Protein AF-A0A1X9XKE1-F1 (afdb_monomer)

Radius of gyration: 13.39 Å; Cα contacts (8 Å, |Δi|>4): 82; chains: 1; bounding box: 26×32×36 Å

Nearest PDB structures (foldseek):
  5wk1-assembly1_X  TM=2.688E-01  e=5.378E+00  Pseudoalteromonas phage TW1

Solvent-accessible surface area (backbone atoms only — not comparable to full-atom values): 3672 Å² total; per-residue (Å²): 141,86,80,91,75,75,74,73,64,81,31,64,42,86,84,45,58,70,40,79,36,62,45,88,98,50,93,48,67,40,26,28,34,61,54,61,87,53,90,82,20,61,74,76,66,44,66,47,72,67,74,64,84,86,130

pLDDT: mean 82.98, std 18.56, 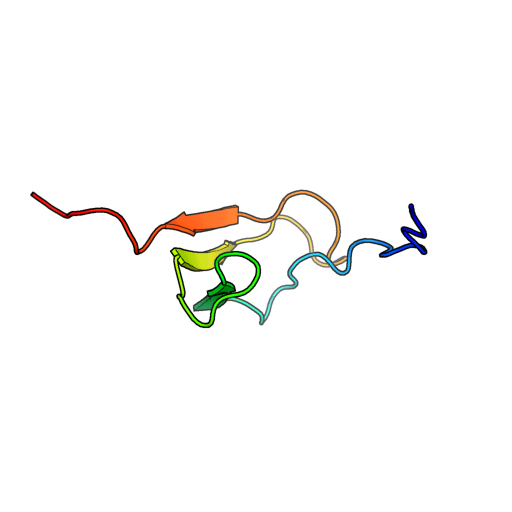range [35.78, 96.94]

Secondary structure (DSSP, 8-state):
----------PPPTT-TT-EEEPTTSS-EEEEEEEES-TTS-S-EEEEE-SS---

Mean predicted aligned error: 7.8 Å

Sequence (55 aa):
IGGHGDQISSGLCFGDSGGPTFFEGTDIVVAVHAFVFNLNCMGVSNHYRVDITTS

Foldseek 3Di:
DDDPPDPPPQADAVVQFQPFDDDPPDPDGFWTFHDDDDHPSDDDTDTGGPPDDDD

Structure (mmCIF, N/CA/C/O backbone):
data_AF-A0A1X9XKE1-F1
#
_entry.id   AF-A0A1X9XKE1-F1
#
loop_
_atom_site.group_PDB
_atom_site.id
_at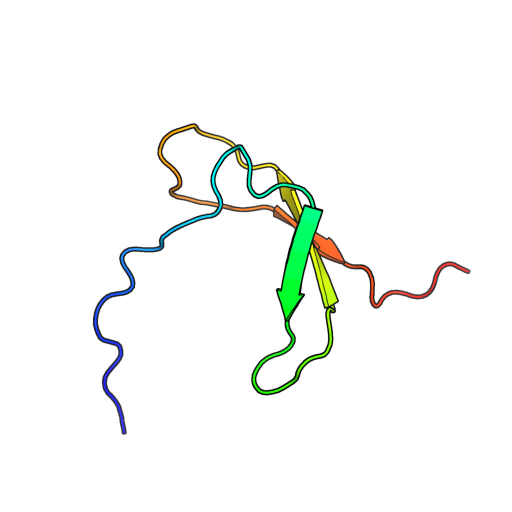om_site.type_symbol
_atom_site.label_atom_id
_atom_site.label_alt_id
_atom_site.label_comp_id
_atom_site.label_asym_id
_atom_site.label_entity_id
_atom_site.label_seq_id
_atom_site.pdbx_PDB_ins_code
_atom_site.Cartn_x
_atom_site.Cartn_y
_atom_site.Cartn_z
_atom_site.occupancy
_atom_site.B_iso_or_equiv
_atom_site.auth_seq_id
_atom_site.auth_comp_id
_atom_site.auth_asym_id
_atom_site.auth_atom_id
_atom_site.pdbx_PDB_model_num
ATOM 1 N N . ILE A 1 1 ? -14.665 -24.354 -4.244 1.00 45.03 1 ILE A N 1
ATOM 2 C CA . ILE A 1 1 ? -13.970 -24.998 -5.386 1.00 45.03 1 ILE A CA 1
ATOM 3 C C . ILE A 1 1 ? -14.343 -24.218 -6.640 1.00 45.03 1 ILE A C 1
ATOM 5 O O . ILE A 1 1 ? -15.483 -24.306 -7.047 1.00 45.03 1 ILE A O 1
ATOM 9 N N . GLY A 1 2 ? -13.557 -23.318 -7.221 1.00 43.62 2 GLY A N 1
ATOM 10 C CA . GLY A 1 2 ? -12.109 -23.127 -7.261 1.00 43.62 2 GLY A CA 1
ATOM 11 C C . GLY A 1 2 ? -11.792 -22.769 -8.719 1.00 43.62 2 GLY A C 1
ATOM 12 O O . GLY A 1 2 ? -12.138 -23.542 -9.605 1.00 43.62 2 GLY A O 1
ATOM 13 N N . GLY A 1 3 ? -11.219 -21.592 -8.968 1.00 35.78 3 GLY A N 1
ATOM 14 C CA . GLY A 1 3 ? -10.957 -21.101 -10.323 1.00 35.78 3 GLY A CA 1
ATOM 15 C C . GLY A 1 3 ? -10.178 -19.791 -10.314 1.00 35.78 3 GLY A C 1
ATOM 16 O O . GLY A 1 3 ? -10.670 -18.773 -10.778 1.00 35.78 3 GLY A O 1
ATOM 17 N N . HIS A 1 4 ? -8.994 -19.833 -9.703 1.00 50.69 4 HIS A N 1
ATOM 18 C CA . HIS A 1 4 ? -7.973 -18.788 -9.679 1.00 50.69 4 HIS A CA 1
ATOM 19 C C . HIS A 1 4 ? -7.422 -18.603 -11.105 1.00 50.69 4 HIS A C 1
ATOM 21 O O . HIS A 1 4 ? -6.431 -19.217 -11.487 1.00 50.69 4 HIS A O 1
ATOM 27 N N . GLY A 1 5 ? -8.158 -17.855 -11.927 1.00 37.50 5 GLY A N 1
ATOM 28 C CA . GLY A 1 5 ? -7.797 -17.533 -13.303 1.00 37.50 5 GLY A CA 1
ATOM 29 C 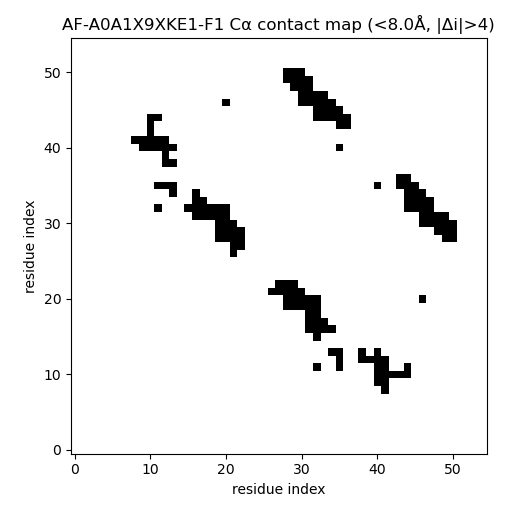C . GLY A 1 5 ? -6.899 -16.308 -13.335 1.00 37.50 5 GLY A C 1
ATOM 30 O O . GLY A 1 5 ? -7.402 -15.194 -13.401 1.00 37.50 5 GLY A O 1
ATOM 31 N N . ASP A 1 6 ? -5.594 -16.550 -13.240 1.00 48.69 6 ASP A N 1
ATOM 32 C CA . ASP A 1 6 ? -4.528 -15.703 -13.781 1.00 48.69 6 ASP A CA 1
ATOM 33 C C . ASP A 1 6 ? -4.726 -14.187 -13.584 1.00 48.69 6 ASP A C 1
ATOM 35 O O . ASP A 1 6 ? -4.826 -13.403 -14.528 1.00 48.69 6 ASP A O 1
ATOM 39 N N . GLN A 1 7 ? -4.715 -13.737 -12.326 1.00 46.81 7 GLN A N 1
ATOM 40 C CA . GLN A 1 7 ? -4.135 -12.425 -12.074 1.00 46.81 7 GLN A CA 1
ATOM 41 C C . GLN A 1 7 ? -2.639 -12.579 -12.349 1.00 46.81 7 GLN A C 1
ATOM 43 O O . GLN A 1 7 ? -1.862 -12.874 -11.440 1.00 46.81 7 GLN A O 1
ATOM 48 N N . ILE A 1 8 ? -2.210 -12.370 -13.597 1.00 42.72 8 ILE A N 1
ATOM 49 C CA . ILE A 1 8 ? -0.893 -11.770 -13.804 1.00 42.72 8 ILE A CA 1
ATOM 50 C C . ILE A 1 8 ? -0.944 -10.540 -12.911 1.00 42.72 8 ILE A C 1
ATOM 52 O O . ILE A 1 8 ? -1.746 -9.651 -13.180 1.00 42.72 8 ILE A O 1
ATOM 56 N N . SER A 1 9 ? -0.244 -10.577 -11.776 1.00 50.22 9 SER A N 1
ATOM 57 C CA . SER A 1 9 ? -0.304 -9.533 -10.760 1.00 50.22 9 SER A CA 1
ATOM 58 C C . SER A 1 9 ? -0.169 -8.187 -11.465 1.00 50.22 9 SER A C 1
ATOM 60 O O . SER A 1 9 ? 0.916 -7.834 -11.923 1.00 50.22 9 SER A O 1
ATOM 62 N N . SER A 1 10 ? -1.281 -7.458 -11.605 1.00 57.69 10 SER A N 1
ATOM 63 C CA . SER A 1 10 ? -1.240 -6.023 -11.822 1.00 57.69 10 SER A CA 1
ATOM 64 C C . SER A 1 10 ? -0.747 -5.485 -10.491 1.00 57.69 10 SER A C 1
ATOM 66 O O . SER A 1 10 ? -1.533 -5.207 -9.583 1.00 57.69 10 SER A O 1
ATOM 68 N N . GLY A 1 11 ? 0.569 -5.532 -10.309 1.00 76.62 11 GLY A N 1
ATOM 69 C CA . GLY A 1 11 ? 1.211 -4.957 -9.152 1.00 76.62 11 GLY A CA 1
ATOM 70 C C . GLY A 1 11 ? 0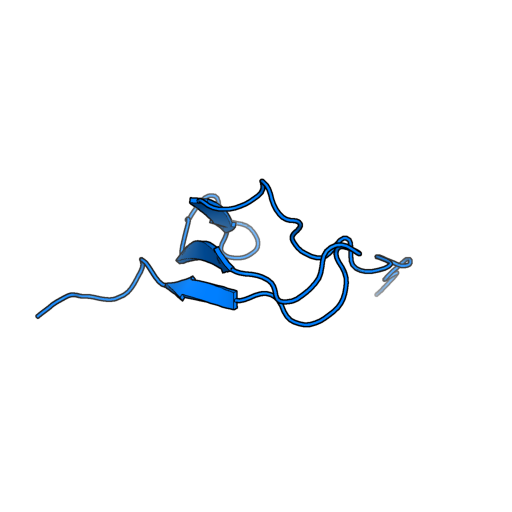.943 -3.462 -9.148 1.00 76.62 11 GLY A C 1
ATOM 71 O O . GLY A 1 11 ? 0.591 -2.863 -10.167 1.00 76.62 11 GLY A O 1
ATOM 72 N N . LEU A 1 12 ? 1.106 -2.859 -7.979 1.00 88.06 12 LEU A N 1
ATOM 73 C CA . LEU A 1 12 ? 1.013 -1.413 -7.869 1.00 88.06 12 LEU A CA 1
ATOM 74 C C . LEU A 1 12 ? 2.052 -0.758 -8.792 1.00 88.06 12 LEU A C 1
ATOM 76 O O . LEU A 1 12 ? 3.200 -1.200 -8.883 1.00 88.06 12 LEU A O 1
ATOM 80 N N . CYS A 1 13 ? 1.637 0.289 -9.488 1.00 91.00 13 CYS A N 1
ATOM 81 C CA . CYS A 1 13 ? 2.480 1.103 -10.345 1.00 91.00 13 CYS A CA 1
ATOM 82 C C . CYS A 1 13 ? 2.865 2.406 -9.637 1.00 91.00 13 CYS A C 1
ATOM 84 O O . CYS A 1 13 ? 2.230 2.862 -8.680 1.00 91.00 13 CYS A O 1
ATOM 86 N N . PHE A 1 14 ? 3.875 3.086 -10.183 1.00 91.62 14 PHE A N 1
ATOM 87 C CA . PHE A 1 14 ? 4.005 4.520 -9.945 1.00 91.62 14 PHE A CA 1
ATOM 88 C C . PHE A 1 14 ? 2.712 5.226 -10.379 1.00 91.62 14 PHE A C 1
ATOM 90 O O . PHE A 1 14 ? 2.239 5.016 -11.493 1.00 91.62 14 PHE A O 1
ATOM 97 N N . GLY A 1 15 ? 2.156 6.059 -9.499 1.00 91.69 15 GLY A N 1
ATOM 98 C CA . GLY A 1 15 ? 0.862 6.722 -9.701 1.00 91.69 15 GLY A CA 1
ATOM 99 C C . GLY A 1 15 ? -0.259 6.183 -8.809 1.00 91.69 15 GLY A C 1
ATOM 100 O O . GLY A 1 15 ? -1.169 6.939 -8.491 1.00 91.69 15 GLY A O 1
ATOM 101 N N . ASP A 1 16 ? -0.144 4.949 -8.306 1.00 91.69 16 ASP A N 1
ATOM 102 C CA . ASP A 1 16 ? -1.132 4.365 -7.382 1.00 91.69 16 ASP A CA 1
ATOM 103 C C . ASP A 1 16 ? -0.917 4.779 -5.917 1.00 91.69 16 ASP A C 1
ATOM 105 O O . ASP A 1 16 ? -1.678 4.374 -5.034 1.00 91.69 16 ASP A O 1
ATOM 109 N N . SER A 1 17 ? 0.140 5.550 -5.639 1.00 94.12 17 SER A N 1
ATOM 110 C CA . SER A 1 17 ? 0.487 6.047 -4.305 1.00 94.12 17 SER A CA 1
ATOM 111 C C . SER A 1 17 ? -0.699 6.750 -3.641 1.00 94.12 17 SER A C 1
ATOM 113 O O . SER A 1 17 ? -1.346 7.607 -4.236 1.00 94.12 17 SER A O 1
ATOM 115 N N . GLY A 1 18 ? -0.970 6.403 -2.382 1.00 95.31 18 GLY A N 1
ATOM 116 C CA . GLY A 1 18 ? -2.123 6.908 -1.631 1.00 95.31 18 GLY A CA 1
ATOM 117 C C . GLY A 1 18 ? -3.441 6.175 -1.908 1.00 95.31 18 GLY A C 1
ATOM 118 O O . GLY A 1 18 ? -4.421 6.431 -1.213 1.00 95.31 18 GLY A O 1
ATOM 119 N N . GLY A 1 19 ? -3.472 5.242 -2.866 1.00 94.75 19 GLY A N 1
ATOM 120 C CA . GLY A 1 19 ? -4.630 4.386 -3.117 1.00 94.75 19 GLY A CA 1
ATOM 121 C C . GLY A 1 19 ? -4.952 3.453 -1.935 1.00 94.75 19 GLY A C 1
ATOM 122 O O . GLY A 1 19 ? -4.048 3.102 -1.167 1.00 94.75 19 GLY A O 1
ATOM 123 N N . PRO A 1 20 ? -6.227 3.057 -1.762 1.00 95.25 20 PRO A N 1
ATOM 124 C CA . PRO A 1 20 ? -6.666 2.265 -0.620 1.00 95.25 20 PRO A CA 1
ATOM 125 C C . PRO A 1 20 ? -6.394 0.768 -0.794 1.00 95.25 20 PRO A C 1
ATOM 127 O O . PRO A 1 20 ? -6.604 0.191 -1.857 1.00 95.25 20 PRO A O 1
ATOM 130 N N . THR A 1 21 ? -6.027 0.111 0.304 1.00 94.12 21 THR A N 1
ATOM 131 C CA . THR A 1 21 ? -6.084 -1.347 0.449 1.00 94.12 21 THR A CA 1
ATOM 132 C C . THR A 1 21 ? -7.243 -1.715 1.366 1.00 94.12 21 THR A C 1
ATOM 134 O O . THR A 1 21 ? -7.257 -1.320 2.536 1.00 94.12 21 THR A O 1
ATOM 137 N N . PHE A 1 22 ? -8.201 -2.478 0.842 1.00 95.00 22 PHE A N 1
ATOM 138 C CA . PHE A 1 22 ? -9.385 -2.915 1.579 1.00 95.00 22 PHE A CA 1
ATOM 139 C C . PHE A 1 22 ? -9.151 -4.232 2.321 1.00 95.00 22 PHE A C 1
ATOM 141 O 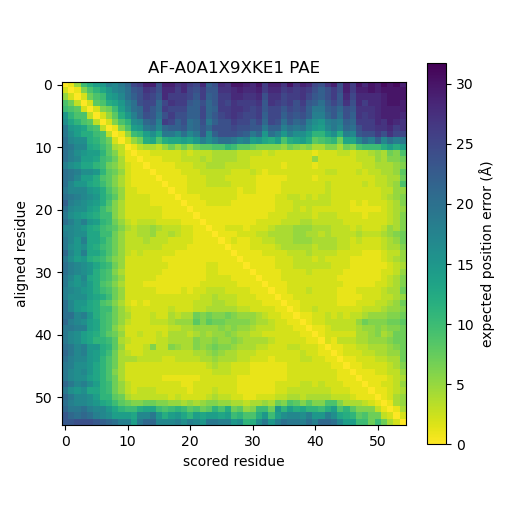O . PHE A 1 22 ? -8.422 -5.105 1.847 1.00 95.00 22 PHE A O 1
ATOM 148 N N . PHE A 1 23 ? -9.791 -4.385 3.479 1.00 93.44 23 PHE A N 1
ATOM 149 C CA . PHE A 1 23 ? -9.934 -5.685 4.122 1.00 93.44 23 PHE A CA 1
ATOM 150 C C . PHE A 1 23 ? -10.938 -6.535 3.336 1.00 93.44 23 PHE A C 1
ATOM 152 O O . PHE A 1 23 ? -12.017 -6.058 2.977 1.00 93.44 23 PHE A O 1
ATOM 159 N N . GLU A 1 24 ? -10.570 -7.783 3.049 1.00 92.31 24 GLU A N 1
ATOM 160 C CA . GLU A 1 24 ? -11.305 -8.661 2.137 1.00 92.31 24 GLU A CA 1
ATOM 161 C C . GLU A 1 24 ? -12.796 -8.766 2.496 1.00 92.31 24 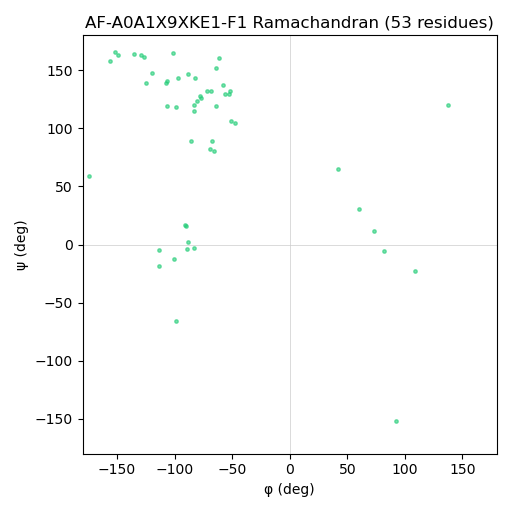GLU A C 1
ATOM 163 O O . GLU A 1 24 ? -13.165 -9.025 3.641 1.00 92.31 24 GLU A O 1
ATOM 168 N N . GLY A 1 25 ? -13.656 -8.559 1.494 1.00 93.50 25 GLY A N 1
ATOM 169 C CA . GLY A 1 25 ? -15.110 -8.641 1.652 1.00 93.50 25 GLY A CA 1
ATOM 170 C C . GLY A 1 25 ? -15.743 -7.475 2.418 1.00 93.50 25 GLY A C 1
ATOM 171 O O . GLY A 1 25 ? -16.913 -7.568 2.785 1.00 93.50 25 GLY A O 1
ATOM 172 N N . THR A 1 26 ? -15.003 -6.392 2.666 1.00 95.81 26 THR A N 1
ATOM 173 C CA . THR A 1 26 ? -15.499 -5.200 3.367 1.00 95.81 26 THR A CA 1
ATOM 174 C C . THR A 1 26 ? -15.063 -3.914 2.668 1.00 95.81 26 THR A C 1
ATOM 176 O O . THR A 1 26 ? -14.091 -3.906 1.918 1.00 95.81 26 THR A O 1
ATOM 179 N N . ASP A 1 27 ? -15.716 -2.805 3.010 1.00 96.25 27 ASP A N 1
ATOM 180 C CA . ASP A 1 27 ? -15.317 -1.460 2.571 1.00 96.25 27 ASP A CA 1
ATOM 181 C C . ASP A 1 27 ? -14.329 -0.785 3.546 1.00 96.25 27 ASP A C 1
ATOM 183 O O . ASP A 1 27 ? -14.130 0.431 3.522 1.00 96.25 27 ASP A O 1
ATOM 187 N N . ILE A 1 28 ? -13.706 -1.558 4.444 1.00 96.75 28 ILE A N 1
ATOM 188 C CA . ILE A 1 28 ? -12.768 -1.039 5.444 1.00 96.75 28 ILE A CA 1
ATOM 189 C C . ILE A 1 28 ? -11.385 -0.882 4.811 1.00 96.75 28 ILE A C 1
ATOM 191 O O . ILE A 1 28 ? -10.774 -1.862 4.386 1.00 96.75 28 ILE A O 1
ATOM 195 N N . VAL A 1 29 ? -10.857 0.344 4.803 1.00 96.06 29 VAL A N 1
ATOM 196 C CA . VAL A 1 29 ? -9.475 0.632 4.392 1.00 96.06 29 VAL A CA 1
ATOM 197 C C . VAL A 1 29 ? -8.522 0.332 5.550 1.00 96.06 29 VAL A C 1
ATOM 199 O O . VAL A 1 29 ? -8.657 0.905 6.628 1.00 96.06 29 VAL A O 1
ATOM 202 N N . VAL A 1 30 ? -7.538 -0.540 5.321 1.00 96.94 30 VAL A N 1
ATOM 203 C CA . VAL A 1 30 ? -6.557 -0.962 6.344 1.00 96.94 30 VAL A CA 1
ATOM 204 C C . VAL A 1 30 ? -5.135 -0.499 6.053 1.00 96.94 30 VAL A C 1
ATOM 206 O O . VAL A 1 30 ? -4.290 -0.459 6.946 1.00 96.94 30 VAL A O 1
ATOM 209 N N . ALA A 1 31 ? -4.843 -0.132 4.808 1.00 96.38 31 ALA A N 1
ATOM 210 C CA . ALA A 1 31 ? -3.548 0.401 4.415 1.00 96.38 31 ALA A CA 1
ATOM 211 C C . ALA A 1 31 ? -3.680 1.345 3.218 1.00 96.38 31 ALA A C 1
ATOM 213 O O . ALA A 1 31 ? -4.691 1.330 2.516 1.00 96.38 31 ALA A O 1
ATOM 214 N N . VAL A 1 32 ? -2.627 2.116 2.964 1.00 96.44 32 VAL A N 1
ATOM 215 C CA . VAL A 1 32 ? -2.470 2.906 1.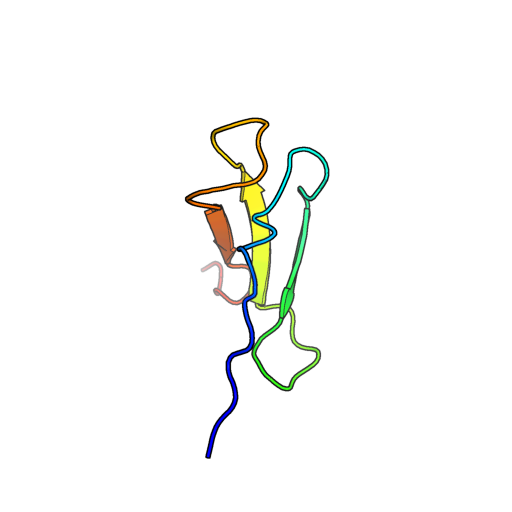738 1.00 96.44 32 VAL A CA 1
ATOM 216 C C . VAL A 1 32 ? -1.226 2.474 0.973 1.00 96.44 32 VAL A C 1
ATOM 218 O O . VAL A 1 32 ? -0.223 2.069 1.567 1.00 96.44 32 VAL A O 1
ATOM 221 N N . HIS A 1 33 ? -1.283 2.559 -0.351 1.00 94.69 33 HIS A N 1
ATOM 222 C CA . HIS A 1 33 ? -0.158 2.258 -1.232 1.00 94.69 33 HIS A CA 1
ATOM 223 C C . HIS A 1 33 ? 0.985 3.246 -0.983 1.00 94.69 33 HIS A C 1
ATOM 225 O O . HIS A 1 33 ? 0.807 4.453 -1.157 1.00 94.69 33 HIS A O 1
ATOM 231 N N . ALA A 1 34 ? 2.154 2.750 -0.574 1.00 94.31 34 ALA A N 1
ATOM 232 C CA . ALA A 1 34 ? 3.273 3.602 -0.183 1.00 94.31 34 ALA A CA 1
ATOM 233 C C . ALA A 1 34 ? 4.284 3.759 -1.325 1.00 94.31 34 ALA A C 1
ATOM 235 O O . ALA A 1 34 ? 4.444 4.850 -1.869 1.00 94.31 34 ALA A O 1
ATOM 236 N N . PHE A 1 35 ? 4.955 2.671 -1.710 1.00 94.00 35 PHE A N 1
ATOM 237 C CA . PHE A 1 35 ? 5.980 2.702 -2.751 1.00 94.00 35 PHE A CA 1
ATOM 238 C C . PHE A 1 35 ? 6.183 1.339 -3.413 1.00 94.00 35 PHE A C 1
ATOM 240 O O . PHE A 1 35 ? 5.909 0.280 -2.838 1.00 94.00 35 PHE A O 1
ATOM 247 N N . VAL A 1 36 ? 6.726 1.398 -4.625 1.00 92.81 36 VAL A N 1
ATOM 248 C CA . VAL A 1 36 ? 7.151 0.255 -5.436 1.00 92.81 36 VAL A CA 1
ATOM 249 C C . VAL A 1 36 ? 8.581 0.471 -5.918 1.00 92.81 36 VAL A C 1
ATOM 251 O O . VAL A 1 36 ? 9.104 1.583 -5.856 1.00 92.81 36 VAL A O 1
ATOM 254 N N . PHE A 1 37 ? 9.237 -0.5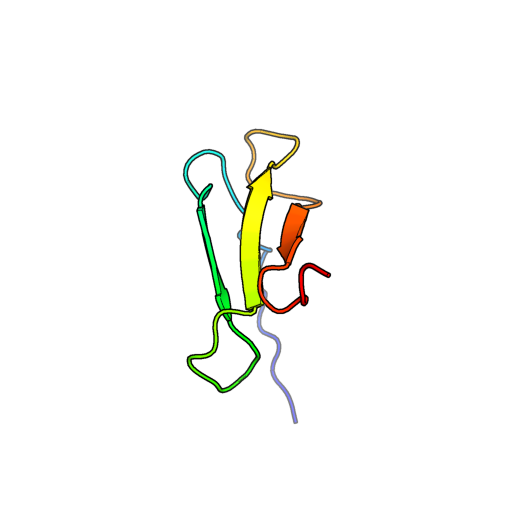97 -6.366 1.00 90.81 37 PHE A N 1
ATOM 255 C CA . PHE A 1 37 ? 10.675 -0.568 -6.662 1.00 90.81 37 PHE A CA 1
ATOM 256 C C . PHE A 1 37 ? 11.024 -0.429 -8.143 1.00 90.81 37 PHE A C 1
ATOM 258 O O . PHE A 1 37 ? 12.186 -0.214 -8.479 1.00 90.81 37 PHE A O 1
ATOM 265 N N . ASN A 1 38 ? 10.061 -0.601 -9.043 1.00 87.19 38 ASN A N 1
ATOM 266 C CA . ASN A 1 38 ? 10.322 -0.627 -10.474 1.00 87.19 38 ASN A CA 1
ATOM 267 C C . ASN A 1 38 ? 9.122 -0.085 -11.261 1.00 87.19 38 ASN A C 1
ATOM 269 O O . ASN A 1 38 ? 8.015 0.039 -10.742 1.00 87.19 38 ASN A O 1
ATOM 273 N N . LEU A 1 39 ? 9.372 0.257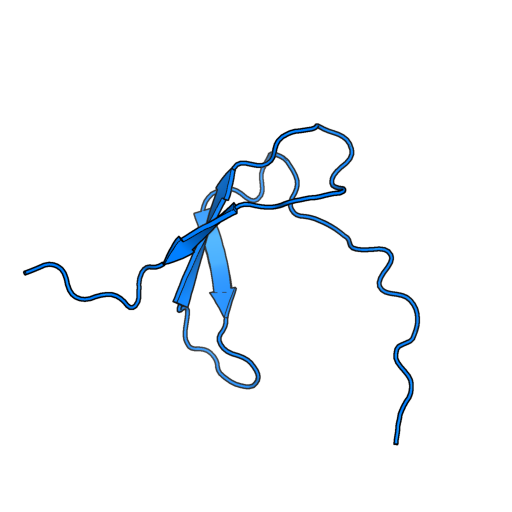 -12.523 1.00 88.44 39 LEU A N 1
ATOM 274 C CA . LEU A 1 39 ? 8.390 0.870 -13.421 1.00 88.44 39 LEU A CA 1
ATOM 275 C C . LEU A 1 39 ? 7.553 -0.149 -14.203 1.00 88.44 39 LEU A C 1
ATOM 277 O O . LEU A 1 39 ? 6.683 0.258 -14.964 1.00 88.44 39 LEU A O 1
ATOM 281 N N . ASN A 1 40 ? 7.821 -1.451 -14.067 1.00 87.75 40 ASN A N 1
ATOM 282 C CA . ASN A 1 40 ? 7.107 -2.472 -14.836 1.00 87.75 40 ASN A CA 1
ATOM 283 C C . ASN A 1 40 ? 5.825 -2.962 -14.144 1.00 87.75 40 ASN A C 1
ATOM 285 O O . ASN A 1 40 ? 5.149 -3.823 -14.695 1.00 87.75 40 ASN A O 1
ATOM 289 N N . CYS A 1 41 ? 5.489 -2.393 -12.979 1.00 87.94 41 CYS A N 1
ATOM 290 C CA . CYS A 1 41 ? 4.292 -2.715 -12.200 1.00 87.94 41 CYS A CA 1
ATOM 291 C C . CYS A 1 41 ? 4.215 -4.179 -11.757 1.00 87.94 41 CYS A C 1
ATOM 293 O O . CYS A 1 41 ? 3.136 -4.750 -11.620 1.00 87.94 41 CYS A O 1
ATOM 295 N N . MET A 1 42 ? 5.369 -4.807 -11.542 1.00 85.94 42 MET A N 1
ATOM 296 C CA . MET A 1 42 ? 5.468 -6.179 -11.060 1.00 85.94 42 MET A CA 1
ATOM 297 C C . MET A 1 42 ? 6.356 -6.251 -9.818 1.00 85.94 42 MET A C 1
ATOM 299 O O . MET A 1 42 ? 7.200 -5.390 -9.561 1.00 85.94 42 MET A O 1
ATOM 303 N N . GLY A 1 43 ? 6.219 -7.341 -9.066 1.00 84.81 43 GLY A N 1
ATOM 304 C CA . GLY A 1 43 ? 7.049 -7.624 -7.897 1.00 84.81 43 GLY A CA 1
ATOM 305 C C . GLY A 1 43 ? 6.447 -7.109 -6.592 1.00 84.81 43 GLY A C 1
ATOM 306 O O . GLY A 1 43 ? 5.232 -7.071 -6.429 1.00 84.81 43 GLY A O 1
ATOM 307 N N . VAL A 1 44 ? 7.313 -6.785 -5.628 1.00 87.44 44 VAL A N 1
ATOM 308 C CA . VAL A 1 44 ? 6.891 -6.416 -4.270 1.00 87.44 44 VAL A CA 1
ATOM 309 C C . VAL A 1 44 ? 6.357 -4.988 -4.243 1.00 87.44 44 VAL A C 1
ATOM 311 O O . VAL A 1 44 ? 7.067 -4.044 -4.599 1.00 87.44 44 VAL A O 1
ATOM 314 N N . SER A 1 45 ? 5.138 -4.836 -3.736 1.00 89.56 45 SER A N 1
ATOM 315 C CA . SER A 1 45 ? 4.538 -3.555 -3.390 1.00 89.56 45 SER A CA 1
ATOM 316 C C . SER A 1 45 ? 4.488 -3.367 -1.875 1.00 89.56 45 SER A C 1
ATOM 318 O O . SER A 1 45 ? 4.219 -4.308 -1.128 1.00 89.56 45 SER A O 1
ATOM 320 N N . ASN A 1 46 ? 4.753 -2.147 -1.406 1.00 93.44 46 ASN A N 1
ATOM 321 C CA . ASN A 1 46 ? 4.712 -1.825 0.018 1.00 93.44 46 ASN A CA 1
ATOM 322 C C . ASN A 1 46 ? 3.493 -0.970 0.352 1.00 93.44 46 ASN A C 1
ATOM 324 O O . ASN A 1 46 ? 3.152 -0.023 -0.361 1.00 93.44 46 ASN A O 1
ATOM 328 N N . HIS A 1 47 ? 2.871 -1.296 1.480 1.00 95.06 47 HIS A N 1
ATOM 329 C CA . HIS A 1 47 ? 1.647 -0.678 1.968 1.00 95.06 47 HIS A CA 1
ATOM 330 C C . HIS A 1 47 ? 1.892 -0.166 3.388 1.00 95.06 47 HIS A C 1
ATOM 332 O O . HIS A 1 47 ? 2.528 -0.848 4.192 1.00 95.06 47 HIS A O 1
ATOM 338 N N . TYR A 1 48 ? 1.384 1.021 3.709 1.00 95.75 48 TYR A N 1
ATOM 339 C CA . TYR A 1 48 ? 1.453 1.583 5.056 1.00 95.75 48 TYR A CA 1
ATOM 340 C C . TYR A 1 48 ? 0.131 1.342 5.785 1.00 95.75 48 TYR A C 1
ATOM 342 O O . TYR A 1 48 ? -0.910 1.807 5.320 1.00 95.75 48 TYR A O 1
ATOM 350 N N . ARG A 1 49 ? 0.160 0.598 6.900 1.00 95.75 49 ARG A N 1
ATOM 351 C CA . ARG A 1 49 ? -1.040 0.293 7.696 1.00 95.75 49 ARG A CA 1
ATOM 352 C C . ARG A 1 49 ? -1.572 1.557 8.365 1.00 95.75 49 ARG A C 1
ATOM 354 O O . ARG A 1 49 ? -0.816 2.291 8.992 1.00 95.75 49 ARG A O 1
ATOM 361 N N . VAL A 1 50 ? -2.877 1.777 8.240 1.00 95.31 50 VAL A N 1
ATOM 362 C CA . VAL A 1 50 ? -3.594 2.913 8.849 1.00 95.31 50 VAL A CA 1
ATOM 363 C C . VAL A 1 50 ? -4.590 2.473 9.921 1.00 95.31 50 VAL A C 1
ATOM 365 O O . VAL A 1 50 ? -5.175 3.308 10.597 1.00 95.31 50 VAL A O 1
ATOM 368 N N . ASP A 1 51 ? -4.757 1.166 10.109 1.00 94.25 51 ASP A N 1
ATOM 369 C CA . ASP A 1 51 ? -5.606 0.559 11.135 1.00 94.25 51 ASP A CA 1
ATOM 370 C C . ASP A 1 51 ? -4.854 0.271 12.448 1.00 94.25 51 ASP A C 1
ATOM 372 O O . ASP A 1 51 ? -5.317 -0.501 13.286 1.00 94.25 51 ASP A O 1
ATOM 376 N N . ILE A 1 52 ? -3.684 0.885 12.634 1.00 91.69 52 ILE A N 1
ATOM 377 C CA . ILE A 1 52 ? -2.893 0.792 13.862 1.00 91.69 52 ILE A CA 1
ATOM 378 C C . ILE A 1 52 ? -3.157 2.001 14.762 1.00 91.69 52 ILE A C 1
ATOM 380 O O . ILE A 1 52 ? -3.311 3.128 14.296 1.00 91.69 52 ILE A O 1
ATOM 384 N N . THR A 1 53 ? -3.183 1.782 16.074 1.00 85.19 53 THR A N 1
ATOM 385 C CA . THR A 1 53 ? -3.298 2.872 17.048 1.00 85.19 53 THR A CA 1
ATOM 386 C C . THR A 1 53 ? -1.952 3.569 17.219 1.00 85.19 53 THR A C 1
ATOM 388 O O . THR A 1 53 ? -0.953 2.925 17.533 1.00 85.19 53 THR A O 1
ATOM 391 N N . THR A 1 54 ? -1.922 4.892 17.077 1.00 74.69 54 THR A N 1
ATOM 392 C CA . THR A 1 54 ? -0.802 5.712 17.553 1.00 74.69 54 THR A CA 1
ATOM 393 C C . THR A 1 54 ? -1.009 5.988 19.040 1.00 74.69 54 THR A C 1
ATOM 395 O O . THR A 1 54 ? -2.014 6.601 19.403 1.00 74.69 54 THR A O 1
ATOM 398 N N . SER A 1 55 ? -0.117 5.473 19.891 1.00 65.06 55 SER A N 1
ATOM 399 C CA . SER A 1 55 ? -0.090 5.773 21.334 1.00 65.06 55 SER A CA 1
ATOM 400 C C . SER A 1 55 ? 0.495 7.149 21.621 1.00 65.06 55 SER A C 1
ATOM 402 O O . SER A 1 55 ? 1.430 7.544 20.889 1.00 65.06 55 SER A O 1
#